Protein AF-A0A4Y8TZU3-F1 (afdb_monomer)

Structure (mmCIF, N/CA/C/O backbone):
data_AF-A0A4Y8TZU3-F1
#
_entry.id   AF-A0A4Y8TZU3-F1
#
loop_
_atom_site.group_PDB
_atom_site.id
_atom_site.type_symbol
_atom_site.label_atom_id
_atom_site.label_alt_id
_atom_site.label_comp_id
_atom_site.label_asym_id
_atom_site.label_entity_id
_atom_site.label_seq_id
_atom_site.pdbx_PDB_ins_code
_atom_site.Cartn_x
_atom_site.Cartn_y
_atom_site.Cartn_z
_atom_site.occupancy
_atom_site.B_iso_or_equiv
_atom_site.auth_seq_id
_atom_site.auth_comp_id
_atom_site.auth_asym_id
_atom_site.auth_atom_id
_atom_site.pdbx_PDB_model_num
ATOM 1 N N . MET A 1 1 ? -9.586 -35.615 12.176 1.00 36.34 1 MET A N 1
ATOM 2 C CA . MET A 1 1 ? -8.563 -34.558 12.295 1.00 36.34 1 MET A CA 1
ATOM 3 C C . MET A 1 1 ? -9.272 -33.222 12.192 1.00 36.34 1 MET A C 1
ATOM 5 O O . MET A 1 1 ? -9.677 -32.841 11.105 1.00 36.34 1 MET A O 1
ATOM 9 N N . THR A 1 2 ? -9.526 -32.566 13.318 1.00 46.44 2 THR A N 1
ATOM 10 C CA . THR A 1 2 ? -10.014 -31.182 13.345 1.00 46.44 2 THR A CA 1
ATOM 11 C C . THR A 1 2 ? -8.806 -30.276 13.165 1.00 46.44 2 THR A C 1
ATOM 13 O O . THR A 1 2 ? -8.012 -30.134 14.094 1.00 46.44 2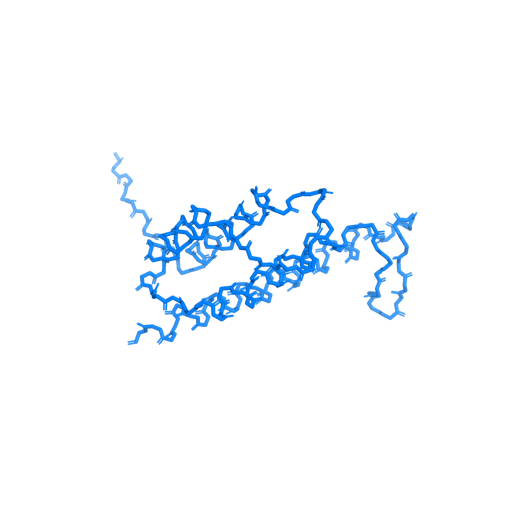 THR A O 1
ATOM 16 N N . ALA A 1 3 ? -8.625 -29.722 11.965 1.00 53.03 3 ALA A N 1
ATOM 17 C CA . ALA A 1 3 ? -7.719 -28.598 11.781 1.00 53.03 3 ALA A CA 1
ATOM 18 C C . ALA A 1 3 ? -8.257 -27.459 12.657 1.00 53.03 3 ALA A C 1
ATOM 20 O O . ALA A 1 3 ? -9.354 -26.958 12.409 1.00 53.03 3 ALA A O 1
ATOM 21 N N . GLN A 1 4 ? -7.554 -27.127 13.741 1.00 55.91 4 GLN A N 1
ATOM 22 C CA . GLN A 1 4 ? -7.850 -25.891 14.456 1.00 55.91 4 GLN A CA 1
ATOM 23 C C . GLN A 1 4 ? -7.578 -24.734 13.487 1.00 55.91 4 GLN A C 1
ATOM 25 O O . GLN A 1 4 ? -6.582 -24.797 12.759 1.00 55.91 4 GLN A O 1
ATOM 30 N N . PRO A 1 5 ? -8.452 -23.717 13.425 1.00 58.47 5 PRO A N 1
ATOM 31 C CA . PRO A 1 5 ? -8.176 -22.536 12.627 1.00 58.47 5 PRO A CA 1
ATOM 32 C C . PRO A 1 5 ? -6.896 -21.899 13.170 1.00 58.47 5 PRO A C 1
ATOM 34 O O . PRO A 1 5 ? -6.838 -21.499 14.331 1.00 58.47 5 PRO A O 1
ATOM 37 N N . VAL A 1 6 ? -5.848 -21.881 12.347 1.00 71.25 6 VAL A N 1
ATOM 38 C CA . VAL A 1 6 ? -4.620 -21.152 12.657 1.00 71.25 6 VAL A CA 1
ATOM 39 C C . VAL A 1 6 ? -4.996 -19.678 12.614 1.00 71.25 6 VAL A C 1
ATOM 41 O O . VAL A 1 6 ? -5.434 -19.189 11.572 1.00 71.25 6 VAL A O 1
ATOM 44 N N . GLU A 1 7 ? -4.912 -18.990 13.751 1.00 74.69 7 GLU A N 1
ATOM 45 C CA . GLU A 1 7 ? -5.139 -17.549 13.767 1.00 74.69 7 GLU A CA 1
ATOM 46 C C . GLU A 1 7 ? -4.108 -16.869 12.854 1.00 74.69 7 GLU A C 1
ATOM 48 O O . GLU A 1 7 ? -2.919 -17.191 12.942 1.00 74.69 7 GLU A O 1
ATOM 53 N N . PRO A 1 8 ? -4.533 -15.942 11.977 1.00 80.50 8 PRO A N 1
ATOM 54 C CA . PRO A 1 8 ? -3.619 -15.269 11.067 1.00 80.50 8 PRO A CA 1
ATOM 55 C C . PRO A 1 8 ? -2.610 -14.448 11.865 1.00 80.50 8 PRO A C 1
ATOM 57 O O . PRO A 1 8 ? -2.985 -13.719 12.800 1.00 80.50 8 PRO A O 1
ATOM 60 N N . THR A 1 9 ? -1.337 -14.561 11.487 1.00 88.44 9 THR A N 1
ATOM 61 C CA . THR A 1 9 ? -0.247 -13.815 12.117 1.00 88.44 9 THR A CA 1
ATOM 62 C C . THR A 1 9 ? -0.379 -12.317 11.830 1.00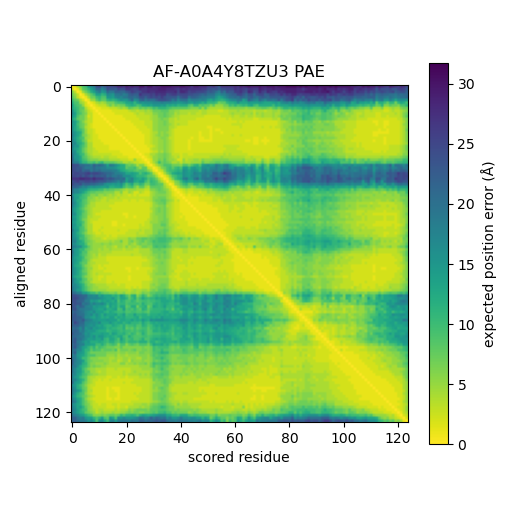 88.44 9 THR A C 1
ATOM 64 O O . THR A 1 9 ? -1.167 -11.890 10.984 1.00 88.44 9 THR A O 1
ATOM 67 N N . LEU A 1 10 ? 0.382 -11.482 12.547 1.00 87.56 10 LEU A N 1
ATOM 68 C CA . LEU A 1 10 ? 0.405 -10.045 12.261 1.00 87.56 10 LEU A CA 1
ATOM 69 C C . LEU A 1 10 ? 0.856 -9.774 10.820 1.00 87.56 10 LEU A C 1
ATOM 71 O O . LEU A 1 10 ? 0.259 -8.933 10.160 1.00 87.56 10 LEU A O 1
ATOM 75 N N . ASP A 1 11 ? 1.858 -10.504 10.332 1.00 88.75 11 ASP A N 1
ATOM 76 C CA . ASP A 1 11 ? 2.355 -10.346 8.966 1.00 88.75 11 ASP A CA 1
ATOM 77 C C . ASP A 1 11 ? 1.286 -10.739 7.927 1.00 88.75 11 ASP A C 1
ATOM 79 O O . ASP A 1 11 ? 1.100 -10.010 6.955 1.00 88.75 11 ASP A O 1
ATOM 83 N N . ASP A 1 12 ? 0.489 -11.789 8.180 1.00 90.44 12 ASP A N 1
ATOM 84 C CA . ASP A 1 12 ? -0.646 -12.160 7.311 1.00 90.44 12 ASP A CA 1
ATOM 85 C C . ASP A 1 12 ? -1.716 -11.057 7.258 1.00 90.44 12 ASP A C 1
ATOM 87 O O . ASP A 1 12 ? -2.253 -10.736 6.197 1.00 90.44 12 ASP A O 1
ATOM 91 N N . ARG A 1 13 ? -2.022 -10.443 8.408 1.00 91.62 13 ARG A N 1
ATOM 92 C CA . ARG A 1 13 ? -3.000 -9.346 8.505 1.00 91.62 13 ARG A CA 1
ATOM 93 C C . ARG A 1 13 ? -2.494 -8.076 7.824 1.00 91.62 13 ARG A C 1
ATOM 95 O O . ARG A 1 13 ? -3.277 -7.379 7.182 1.00 91.62 13 ARG A O 1
ATOM 102 N N . VAL A 1 14 ? -1.201 -7.773 7.955 1.00 92.56 14 VAL A N 1
ATOM 103 C CA . VAL A 1 14 ? -0.551 -6.648 7.266 1.00 92.56 14 VAL A CA 1
ATOM 104 C C . VAL A 1 14 ? -0.602 -6.857 5.754 1.00 92.56 14 VAL A C 1
ATOM 106 O O . VAL A 1 14 ? -0.958 -5.924 5.035 1.00 92.56 14 VAL A O 1
ATOM 109 N N . GLU A 1 15 ? -0.323 -8.069 5.268 1.00 92.81 15 GLU A N 1
ATOM 110 C CA . GLU A 1 15 ? -0.410 -8.373 3.836 1.00 92.81 15 GLU A CA 1
ATOM 111 C C . GLU A 1 15 ? -1.848 -8.264 3.315 1.00 92.81 15 GLU A C 1
ATOM 113 O O . GLU A 1 15 ? -2.072 -7.690 2.251 1.00 92.81 15 GLU A O 1
ATOM 118 N N . ALA A 1 16 ? -2.837 -8.732 4.082 1.00 93.19 16 ALA A N 1
ATOM 119 C CA . ALA A 1 16 ? -4.247 -8.584 3.725 1.00 93.19 16 ALA A CA 1
ATOM 120 C C . ALA A 1 16 ? -4.668 -7.108 3.598 1.00 93.19 16 ALA A C 1
ATOM 122 O O . ALA A 1 16 ? -5.431 -6.751 2.699 1.00 93.19 16 ALA A O 1
ATOM 123 N N . VAL A 1 17 ? -4.150 -6.231 4.466 1.00 93.75 17 VAL A N 1
ATOM 124 C CA . VAL A 1 17 ? -4.397 -4.786 4.368 1.00 93.75 17 VAL A CA 1
ATOM 125 C C . VAL A 1 17 ? -3.676 -4.170 3.174 1.00 93.75 17 VAL A C 1
ATOM 127 O O . VAL A 1 17 ? -4.288 -3.378 2.462 1.00 93.75 17 VAL A O 1
ATOM 130 N N . LEU A 1 18 ? -2.423 -4.547 2.904 1.00 94.12 18 LEU A N 1
ATOM 131 C CA . LEU A 1 18 ? -1.717 -4.110 1.696 1.00 94.12 18 LEU A CA 1
ATOM 132 C C . LEU A 1 18 ? -2.509 -4.481 0.432 1.00 94.12 18 LEU A C 1
ATOM 134 O O . LEU A 1 18 ? -2.721 -3.632 -0.431 1.00 94.12 18 LEU A O 1
ATOM 138 N N . GLU A 1 19 ? -3.018 -5.711 0.346 1.00 93.44 19 GLU A N 1
ATOM 139 C CA . GLU A 1 19 ? -3.840 -6.147 -0.787 1.00 93.44 19 GLU A CA 1
ATOM 140 C C . GLU A 1 19 ? -5.161 -5.366 -0.882 1.00 93.44 19 GLU A C 1
ATOM 142 O O . GLU A 1 19 ? -5.622 -5.062 -1.987 1.00 93.44 19 GLU A O 1
ATOM 147 N N . ALA A 1 20 ? -5.756 -4.975 0.251 1.00 93.75 20 ALA A N 1
ATOM 148 C CA . ALA A 1 20 ? -6.925 -4.098 0.270 1.00 93.75 20 ALA A CA 1
ATOM 149 C C . ALA A 1 20 ? -6.602 -2.708 -0.306 1.00 93.75 20 ALA A C 1
ATOM 151 O O . ALA A 1 20 ? -7.371 -2.203 -1.126 1.00 93.75 20 ALA A O 1
ATOM 152 N N . PHE A 1 21 ? -5.448 -2.122 0.035 1.00 92.56 21 PHE A N 1
ATOM 153 C CA . PHE A 1 21 ? -4.987 -0.872 -0.580 1.00 92.56 21 PHE A CA 1
ATOM 154 C C . PHE A 1 21 ? -4.744 -1.029 -2.089 1.00 92.56 21 PHE A C 1
ATOM 156 O O . PHE A 1 21 ? -5.220 -0.204 -2.867 1.00 92.56 21 PHE A O 1
ATOM 163 N N . CYS A 1 22 ? -4.075 -2.099 -2.529 1.00 90.56 22 CYS A N 1
ATOM 164 C CA . CYS A 1 22 ? -3.864 -2.386 -3.955 1.00 90.56 22 CYS A CA 1
ATOM 165 C C . CYS A 1 22 ? -5.190 -2.588 -4.708 1.00 90.56 22 CYS A C 1
ATOM 167 O O . CYS A 1 22 ? -5.335 -2.198 -5.866 1.00 90.56 22 CYS A O 1
ATOM 169 N N . THR A 1 23 ? -6.183 -3.202 -4.068 1.00 91.00 23 THR A N 1
ATOM 170 C CA . THR A 1 23 ? -7.516 -3.418 -4.649 1.00 91.00 23 THR A CA 1
ATOM 171 C C . THR A 1 23 ? -8.309 -2.119 -4.740 1.00 91.00 23 THR A C 1
ATOM 173 O O . THR A 1 23 ? -8.896 -1.841 -5.788 1.00 91.00 23 THR A O 1
ATOM 176 N N . ALA A 1 24 ? -8.272 -1.292 -3.692 1.00 89.62 24 ALA A N 1
ATOM 177 C CA . ALA A 1 24 ? -8.858 0.044 -3.699 1.00 89.62 24 ALA A CA 1
ATOM 178 C C . ALA A 1 24 ? -8.235 0.912 -4.801 1.00 89.62 24 ALA A C 1
ATOM 180 O O . ALA A 1 24 ? -8.951 1.511 -5.604 1.00 89.62 24 ALA A O 1
ATOM 181 N N . TYR A 1 25 ? -6.903 0.887 -4.904 1.00 87.75 25 TYR A N 1
ATOM 182 C CA . TYR A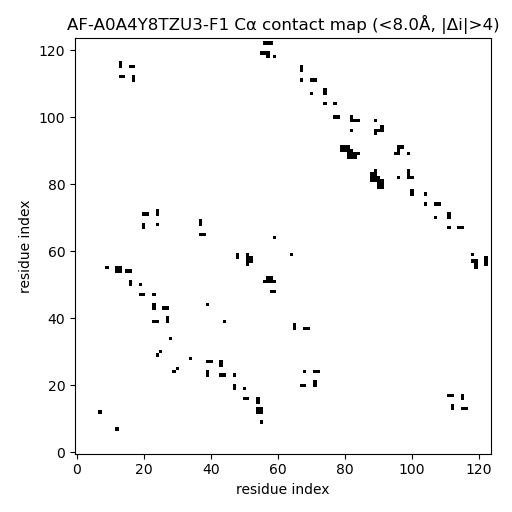 1 25 ? -6.158 1.579 -5.946 1.00 87.75 25 TYR 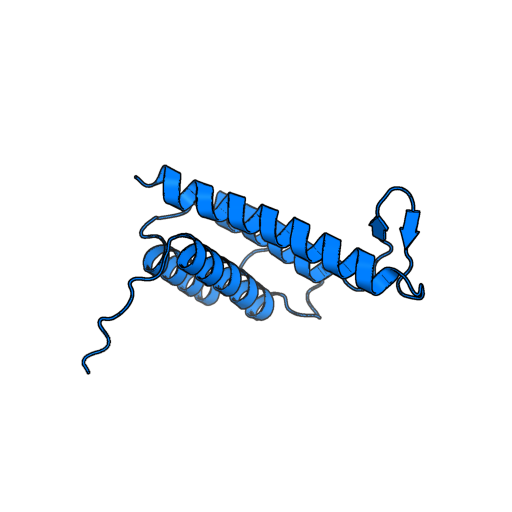A CA 1
ATOM 183 C C . TYR A 1 25 ? -6.586 1.139 -7.352 1.00 87.75 25 TYR A C 1
ATOM 185 O O . TYR A 1 25 ? -6.980 1.970 -8.167 1.00 87.75 25 TYR A O 1
ATOM 193 N N . ARG A 1 26 ? -6.582 -0.171 -7.633 1.00 86.38 26 ARG A N 1
ATOM 194 C CA . ARG A 1 26 ? -6.977 -0.709 -8.947 1.00 86.38 26 ARG A CA 1
ATOM 195 C C . ARG A 1 26 ? -8.427 -0.385 -9.312 1.00 86.38 26 ARG A C 1
ATOM 197 O O . ARG A 1 26 ? -8.710 -0.183 -10.489 1.00 86.38 26 ARG A O 1
ATOM 204 N N . SER A 1 27 ? -9.322 -0.326 -8.326 1.00 86.12 27 SER A N 1
ATOM 205 C CA . SER A 1 27 ? -10.750 -0.053 -8.544 1.00 86.12 27 SER A CA 1
ATOM 206 C C . SER A 1 27 ? -11.027 1.397 -8.948 1.00 86.12 27 SER A C 1
ATOM 208 O O . SER A 1 27 ? -11.924 1.644 -9.756 1.00 86.12 27 SER A O 1
ATOM 210 N N . ASP A 1 28 ? -10.265 2.351 -8.407 1.00 82.75 28 ASP A N 1
ATOM 211 C CA . ASP A 1 28 ? -10.510 3.781 -8.624 1.00 82.75 28 ASP A CA 1
ATOM 212 C C . ASP A 1 28 ? -9.510 4.472 -9.557 1.00 82.75 28 ASP A C 1
ATOM 214 O O . ASP A 1 28 ? -9.893 5.442 -10.210 1.00 82.75 28 ASP A O 1
ATOM 218 N N . PHE A 1 29 ? -8.280 3.965 -9.670 1.00 76.88 29 PHE A N 1
ATOM 219 C CA . PHE A 1 29 ? -7.184 4.620 -10.394 1.00 76.88 29 PHE A CA 1
ATOM 220 C C . PHE A 1 29 ? -6.465 3.730 -11.420 1.00 76.88 29 PHE A C 1
ATOM 222 O O . PHE A 1 29 ? -5.476 4.169 -12.002 1.00 76.88 29 PHE A O 1
ATOM 229 N N . GLY A 1 30 ? -6.896 2.483 -11.642 1.00 64.44 30 GLY A N 1
ATOM 230 C CA . GLY A 1 30 ? -6.210 1.567 -12.564 1.00 64.44 30 GLY A CA 1
ATOM 231 C C . GLY A 1 30 ? -5.969 2.169 -13.961 1.00 64.44 30 GLY A C 1
ATOM 232 O O . GLY A 1 30 ? -6.799 2.942 -14.416 1.00 64.44 30 GLY A O 1
ATOM 233 N N . LYS A 1 31 ? -4.830 1.800 -14.580 1.00 56.84 31 LYS A N 1
ATOM 234 C CA . LYS A 1 31 ? -4.232 2.049 -15.928 1.00 56.84 31 LYS A CA 1
ATOM 235 C C . LYS A 1 31 ? -4.569 3.300 -16.774 1.00 56.84 31 LYS A C 1
ATOM 237 O O . LYS A 1 31 ? -3.726 3.671 -17.579 1.00 56.84 31 LYS A O 1
ATOM 242 N N . ASP A 1 32 ? -5.701 3.965 -16.594 1.00 56.44 32 ASP A N 1
ATOM 243 C CA . ASP A 1 32 ? -6.170 5.122 -17.367 1.00 56.44 32 ASP A CA 1
ATOM 244 C C . ASP A 1 32 ? -6.334 6.400 -16.514 1.00 56.44 32 ASP A C 1
ATOM 246 O O . ASP A 1 32 ? -6.828 7.417 -17.002 1.00 56.44 32 ASP A O 1
ATOM 250 N N . SER A 1 33 ? -5.957 6.383 -15.229 1.00 52.78 33 SER A N 1
ATOM 251 C CA . SER A 1 33 ? -6.113 7.551 -14.354 1.00 52.78 33 SER A CA 1
ATOM 252 C C . SER A 1 33 ? -4.848 8.413 -14.301 1.00 52.78 33 SER A C 1
ATOM 254 O O . SER A 1 33 ? -3.974 8.195 -13.466 1.00 52.78 33 SER A O 1
ATOM 256 N N . ASP A 1 34 ? -4.833 9.481 -15.100 1.00 53.53 34 ASP A N 1
ATOM 257 C CA . ASP A 1 34 ? -3.899 10.629 -15.034 1.00 53.53 34 ASP A CA 1
ATOM 258 C C . ASP A 1 34 ? -4.081 11.506 -13.764 1.00 53.53 34 ASP A C 1
ATOM 260 O O . ASP A 1 34 ? -3.619 12.648 -13.666 1.00 53.53 34 ASP A O 1
ATOM 264 N N . SER A 1 35 ? -4.835 11.018 -12.777 1.00 52.44 35 SER A N 1
ATOM 265 C CA . SER A 1 35 ? -5.305 11.834 -11.662 1.00 52.44 35 SER A CA 1
ATOM 266 C C . SER A 1 35 ? -4.241 11.956 -10.570 1.00 52.44 35 SER A C 1
ATOM 268 O O . SER A 1 35 ? -4.100 11.076 -9.726 1.00 52.44 35 SER A O 1
ATOM 270 N N . TYR A 1 36 ? -3.588 13.119 -10.513 1.00 51.25 36 TYR A N 1
ATOM 271 C CA . TYR A 1 36 ? -2.732 13.584 -9.406 1.00 51.25 36 TYR A CA 1
ATOM 272 C C . TYR A 1 36 ? -3.427 13.623 -8.023 1.00 51.25 36 TYR A C 1
ATOM 274 O O . TYR A 1 36 ? -2.777 13.876 -7.008 1.00 51.25 36 TYR A O 1
ATOM 282 N N . HIS A 1 37 ? -4.743 13.399 -7.956 1.00 63.06 37 HIS A N 1
ATOM 283 C CA . HIS A 1 37 ? -5.517 13.389 -6.718 1.00 63.06 37 HIS A CA 1
ATOM 284 C C . HIS A 1 37 ? -5.916 11.964 -6.326 1.00 63.06 37 HIS A C 1
ATOM 286 O O . HIS A 1 37 ? -6.886 11.414 -6.847 1.00 63.06 37 HIS A O 1
ATOM 292 N N . LEU A 1 38 ? -5.195 11.399 -5.354 1.00 71.94 38 LEU A N 1
ATOM 293 C CA . LEU A 1 38 ? -5.501 10.112 -4.724 1.00 71.94 38 LEU A CA 1
ATOM 294 C C . LEU A 1 38 ? -6.677 10.237 -3.747 1.00 71.94 38 LEU A C 1
ATOM 296 O O . LEU A 1 38 ? -6.526 10.112 -2.535 1.00 71.94 38 LEU A O 1
ATOM 300 N N . CYS A 1 39 ? -7.863 10.505 -4.286 1.00 79.81 39 CYS A N 1
ATOM 301 C CA . CYS A 1 39 ? -9.114 10.482 -3.537 1.00 79.81 39 CYS A CA 1
ATOM 302 C C . CYS A 1 39 ? -9.923 9.246 -3.933 1.00 79.81 39 CYS A C 1
ATOM 304 O O . CYS A 1 39 ? -10.463 9.189 -5.038 1.00 79.81 39 CYS A O 1
ATOM 306 N N . LEU A 1 40 ? -10.004 8.262 -3.035 1.00 83.00 40 LEU A N 1
ATOM 307 C CA . LEU A 1 40 ? -10.879 7.107 -3.232 1.00 83.00 40 LEU A CA 1
ATOM 308 C C . LEU A 1 40 ? -12.341 7.555 -3.313 1.00 83.00 40 LEU A C 1
ATOM 310 O O . LEU A 1 40 ? -12.766 8.498 -2.638 1.00 83.00 40 LEU A O 1
ATOM 314 N N . LYS A 1 41 ? -13.139 6.846 -4.110 1.00 87.69 41 LYS A N 1
ATOM 315 C CA . LYS A 1 41 ? -14.592 6.997 -4.082 1.00 87.69 41 LYS A CA 1
ATOM 316 C C . LYS A 1 41 ? -15.106 6.590 -2.694 1.00 87.69 41 LYS A C 1
ATOM 318 O O . LYS A 1 41 ? -14.557 5.667 -2.090 1.00 87.69 41 LY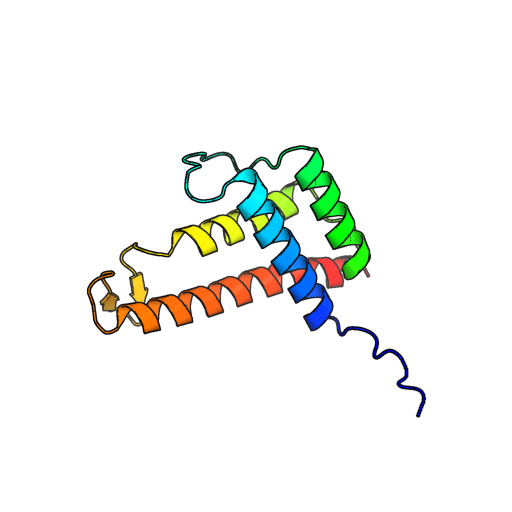S A O 1
ATOM 323 N N . PRO A 1 42 ? -16.207 7.191 -2.205 1.00 86.62 42 PRO A N 1
ATOM 324 C CA . PRO A 1 42 ? -16.722 6.915 -0.862 1.00 86.62 42 PRO A CA 1
ATOM 325 C C . PRO A 1 42 ? -16.967 5.428 -0.566 1.00 86.62 42 PRO A C 1
ATOM 327 O O . PRO A 1 42 ? -16.722 4.979 0.548 1.00 86.62 42 PRO A O 1
ATOM 330 N N . VAL A 1 43 ? -17.423 4.661 -1.564 1.00 89.25 43 VAL A N 1
ATOM 331 C CA . VAL A 1 43 ? -17.649 3.210 -1.437 1.00 89.25 43 VAL A CA 1
ATOM 332 C C . VAL A 1 43 ? -16.323 2.477 -1.226 1.00 89.25 43 VAL A C 1
ATOM 334 O O . VAL A 1 43 ? -16.165 1.774 -0.235 1.00 89.25 43 VAL A O 1
ATOM 337 N N . THR A 1 44 ? -15.340 2.726 -2.091 1.00 89.75 44 THR A N 1
ATOM 338 C CA . THR A 1 44 ? -14.004 2.126 -2.010 1.00 89.75 44 THR A CA 1
ATOM 339 C C . THR A 1 44 ? -13.285 2.499 -0.711 1.00 89.75 44 THR A C 1
ATOM 341 O O . THR A 1 44 ? -12.622 1.663 -0.100 1.00 89.75 44 THR A O 1
ATOM 344 N N . GLN A 1 45 ? -13.434 3.748 -0.256 1.00 89.69 45 GLN A N 1
ATOM 345 C CA . GLN A 1 45 ? -12.881 4.203 1.020 1.00 89.69 45 GLN A CA 1
ATOM 346 C C . GLN A 1 45 ? -13.527 3.470 2.202 1.00 89.69 45 GLN A C 1
ATOM 348 O O . GLN A 1 45 ? -12.816 3.033 3.104 1.00 89.69 45 GLN A O 1
ATOM 353 N N . ALA A 1 46 ? -14.853 3.300 2.198 1.00 89.81 46 ALA A N 1
ATOM 354 C CA . ALA A 1 46 ? -15.553 2.560 3.245 1.00 89.81 46 ALA A CA 1
ATOM 355 C C . ALA A 1 46 ? -15.122 1.084 3.292 1.00 89.81 46 ALA A C 1
ATOM 357 O O . ALA A 1 46 ? -14.868 0.557 4.377 1.00 89.81 46 ALA A O 1
ATOM 358 N N . ASP A 1 47 ? -14.973 0.443 2.130 1.00 92.25 47 ASP A N 1
ATOM 359 C CA . ASP A 1 47 ? -14.499 -0.941 2.025 1.00 92.25 47 ASP A CA 1
ATOM 360 C C . ASP A 1 47 ? -13.064 -1.090 2.548 1.00 92.25 47 ASP A C 1
ATOM 362 O O . ASP A 1 47 ? -12.772 -2.010 3.317 1.00 92.25 47 ASP A O 1
ATOM 366 N N . LEU A 1 48 ? -12.177 -0.150 2.205 1.00 92.69 48 LEU A N 1
ATOM 367 C CA . LEU A 1 48 ? -10.800 -0.121 2.697 1.00 92.69 48 LEU A CA 1
ATOM 368 C C . LEU A 1 48 ? -10.740 0.058 4.221 1.00 92.69 48 LEU A C 1
ATOM 370 O O . LEU A 1 48 ? -10.043 -0.692 4.904 1.00 92.69 48 LEU A O 1
ATOM 374 N N . VAL A 1 49 ? -11.492 1.014 4.771 1.00 91.62 49 VAL A N 1
ATOM 375 C CA . VAL A 1 49 ? -11.559 1.248 6.223 1.00 91.62 49 VAL A CA 1
ATOM 376 C C . VAL A 1 49 ? -12.088 0.010 6.948 1.00 91.62 49 VAL A C 1
ATOM 378 O O . VAL A 1 49 ? -11.545 -0.377 7.984 1.00 91.62 49 VAL A O 1
ATOM 381 N N . ASN A 1 50 ? -13.099 -0.658 6.390 1.00 92.38 50 ASN A N 1
ATOM 382 C CA . ASN A 1 50 ? -13.628 -1.896 6.951 1.00 92.38 50 ASN A CA 1
ATOM 383 C C . ASN A 1 50 ? -12.593 -3.036 6.913 1.00 92.38 50 ASN A C 1
ATOM 385 O O . ASN A 1 50 ? -12.437 -3.766 7.894 1.00 92.38 50 ASN A O 1
ATOM 389 N N . ALA A 1 51 ? -11.836 -3.167 5.820 1.00 92.31 51 ALA A N 1
ATOM 390 C CA . ALA A 1 51 ? -10.766 -4.157 5.705 1.00 92.31 51 ALA A CA 1
ATOM 391 C C . ALA A 1 51 ? -9.644 -3.915 6.728 1.00 92.31 51 ALA A C 1
ATOM 393 O O . ALA A 1 51 ? -9.183 -4.863 7.369 1.00 92.31 51 ALA A O 1
ATOM 394 N N . ILE A 1 52 ? -9.243 -2.657 6.930 1.00 90.88 52 ILE A N 1
ATOM 395 C CA . ILE A 1 52 ? -8.263 -2.256 7.948 1.00 90.88 52 ILE A CA 1
ATOM 396 C C . ILE A 1 52 ? -8.767 -2.626 9.348 1.00 90.88 52 ILE A C 1
ATOM 398 O O . ILE A 1 52 ? -8.060 -3.303 10.098 1.00 90.88 52 ILE A O 1
ATOM 402 N N . ALA A 1 53 ? -9.998 -2.233 9.684 1.00 90.25 53 ALA A N 1
ATOM 403 C CA . ALA A 1 53 ? -10.594 -2.511 10.987 1.00 90.25 53 ALA A CA 1
ATOM 404 C C . ALA A 1 53 ? -10.729 -4.020 11.246 1.00 90.25 53 ALA A C 1
ATOM 406 O O . ALA A 1 53 ? -10.433 -4.486 12.343 1.00 90.25 53 ALA A O 1
ATOM 407 N N . THR A 1 54 ? -11.107 -4.797 10.228 1.00 90.69 54 THR A N 1
ATOM 408 C CA . THR A 1 54 ? -11.275 -6.254 10.334 1.00 90.69 54 THR A CA 1
ATOM 409 C C . THR A 1 54 ? -9.947 -6.980 10.550 1.00 90.69 54 THR A C 1
ATOM 411 O O . THR A 1 54 ? -9.874 -7.899 11.363 1.00 90.69 54 THR A O 1
ATOM 414 N N . ASN A 1 55 ? -8.889 -6.584 9.836 1.00 90.38 55 ASN A N 1
ATOM 415 C CA . ASN A 1 55 ? -7.606 -7.291 9.883 1.00 90.38 55 ASN A CA 1
ATOM 416 C C . ASN A 1 55 ? -6.709 -6.821 11.035 1.00 90.38 55 ASN A C 1
ATOM 418 O O . ASN A 1 55 ? -6.070 -7.644 11.692 1.00 90.38 55 ASN A O 1
ATOM 422 N N . LEU A 1 56 ? -6.655 -5.513 11.303 1.00 87.50 56 LEU A N 1
ATOM 423 C CA . LEU A 1 56 ? -5.736 -4.932 12.288 1.00 87.50 56 LEU A CA 1
ATOM 424 C C . LEU A 1 56 ? -6.416 -4.550 13.603 1.00 87.50 56 LEU A C 1
ATOM 426 O O . LEU A 1 56 ? -5.724 -4.404 14.607 1.00 87.50 56 LEU A O 1
ATOM 430 N N . GLY A 1 57 ? -7.744 -4.399 13.626 1.00 85.62 57 GLY A N 1
ATOM 431 C CA . GLY A 1 57 ? -8.473 -3.970 14.824 1.00 85.62 57 GLY A CA 1
ATOM 432 C C . GLY A 1 57 ? -8.228 -2.509 15.212 1.00 85.62 57 GLY A C 1
ATOM 433 O O . GLY A 1 57 ? -8.503 -2.133 16.348 1.00 85.62 57 GLY A O 1
ATOM 434 N N . VAL A 1 58 ? -7.703 -1.692 14.293 1.00 86.12 58 VAL A N 1
ATOM 435 C CA . VAL A 1 58 ? -7.369 -0.280 14.530 1.00 86.12 58 VAL A CA 1
ATOM 436 C C . VAL A 1 58 ? -8.112 0.632 13.563 1.00 86.12 58 VAL A C 1
ATOM 438 O O . VAL A 1 58 ? -8.473 0.231 12.457 1.00 86.12 58 VAL A O 1
ATOM 441 N N . ILE A 1 59 ? -8.307 1.881 13.979 1.00 84.88 59 ILE A N 1
ATOM 442 C CA . ILE A 1 59 ? -8.810 2.950 13.115 1.00 84.88 59 ILE A CA 1
ATOM 443 C C . ILE A 1 59 ? -7.607 3.776 12.669 1.00 84.88 59 ILE A C 1
ATOM 445 O O . ILE A 1 59 ? -6.909 4.363 13.495 1.00 84.88 59 ILE A O 1
ATOM 449 N N . ILE A 1 60 ? -7.365 3.809 11.362 1.00 86.25 60 ILE A N 1
ATOM 450 C CA . ILE A 1 60 ? -6.306 4.615 10.751 1.00 86.25 60 ILE A CA 1
ATOM 451 C C . ILE A 1 60 ? -6.906 5.961 10.330 1.00 86.25 60 ILE A C 1
ATOM 453 O O . ILE A 1 60 ? -8.048 6.017 9.877 1.00 86.25 60 ILE A O 1
ATOM 457 N N . SER A 1 61 ? -6.160 7.055 10.501 1.00 87.50 61 SER A N 1
ATOM 458 C CA . SER A 1 61 ? -6.609 8.385 10.074 1.00 87.50 61 SER A CA 1
ATOM 459 C C . SER A 1 61 ? -6.628 8.515 8.550 1.00 87.50 61 SER A C 1
ATOM 461 O O . SER A 1 61 ? -5.791 7.927 7.864 1.00 87.50 61 SER A O 1
ATOM 463 N N . ASP A 1 62 ? -7.513 9.363 8.019 1.00 86.12 62 ASP A N 1
ATOM 464 C CA . ASP A 1 62 ? -7.579 9.636 6.575 1.00 86.12 62 ASP A CA 1
ATOM 465 C C . ASP A 1 62 ? -6.229 10.101 6.012 1.00 86.12 62 ASP A C 1
ATOM 467 O O . ASP A 1 62 ? -5.817 9.665 4.945 1.00 86.12 62 ASP A O 1
ATOM 471 N N . ALA A 1 63 ? -5.485 10.920 6.765 1.00 87.31 63 ALA A N 1
ATOM 472 C CA . ALA A 1 63 ? -4.152 11.370 6.365 1.00 87.31 63 ALA A CA 1
ATOM 473 C C . ALA A 1 63 ? -3.177 10.201 6.149 1.00 87.31 63 ALA A C 1
ATOM 475 O O . ALA A 1 63 ? -2.414 10.202 5.186 1.00 87.31 63 ALA A O 1
ATOM 476 N N . LYS A 1 64 ? -3.223 9.185 7.019 1.00 89.50 64 LYS A N 1
ATOM 477 C CA . LYS A 1 64 ? -2.369 8.000 6.906 1.00 89.50 64 LYS A CA 1
ATOM 478 C C . LYS A 1 64 ? -2.856 7.050 5.807 1.00 89.50 64 LYS A C 1
ATOM 480 O O . LYS A 1 64 ? -2.031 6.425 5.150 1.00 89.50 64 LYS A O 1
ATOM 485 N N . ILE A 1 65 ? -4.167 6.969 5.567 1.00 90.44 65 ILE A N 1
ATOM 486 C CA . ILE A 1 65 ? -4.724 6.253 4.408 1.00 90.44 65 ILE A CA 1
ATOM 487 C C . ILE A 1 65 ? -4.207 6.882 3.109 1.00 90.44 65 ILE A C 1
ATOM 489 O O . ILE A 1 65 ? -3.714 6.158 2.250 1.00 90.44 65 ILE A O 1
ATOM 493 N N . THR A 1 66 ? -4.250 8.212 2.988 1.00 88.62 66 THR A N 1
ATOM 494 C CA . THR A 1 66 ? -3.721 8.934 1.821 1.00 88.62 66 THR A CA 1
ATOM 495 C C . THR A 1 66 ? -2.218 8.724 1.648 1.00 88.62 66 THR A C 1
ATOM 497 O O . THR A 1 66 ? -1.774 8.479 0.533 1.00 88.62 66 THR A O 1
ATOM 500 N N . GLU A 1 67 ? -1.441 8.761 2.734 1.00 91.00 67 GLU A N 1
ATOM 501 C CA . GLU A 1 67 ? 0.002 8.473 2.713 1.00 91.00 67 GLU A CA 1
ATOM 502 C C . GLU A 1 67 ? 0.297 7.056 2.193 1.00 91.00 67 GLU A C 1
ATOM 504 O O . GLU A 1 67 ? 1.106 6.877 1.287 1.00 91.00 67 GLU A O 1
ATOM 509 N N . ILE A 1 68 ? -0.399 6.036 2.701 1.00 91.81 68 ILE A N 1
ATOM 510 C CA . ILE A 1 68 ? -0.208 4.656 2.232 1.00 91.81 68 ILE A CA 1
ATOM 511 C C . ILE A 1 68 ? -0.674 4.506 0.774 1.00 91.81 68 ILE A C 1
ATOM 513 O O . ILE A 1 68 ? -0.021 3.824 -0.015 1.00 91.81 68 ILE A O 1
ATOM 517 N N . LEU A 1 69 ? -1.765 5.172 0.382 1.00 89.81 69 LEU A N 1
ATOM 518 C CA . LEU A 1 69 ? -2.230 5.191 -1.006 1.00 89.81 69 LEU A CA 1
ATOM 519 C C . LEU A 1 69 ? -1.226 5.849 -1.954 1.00 89.81 69 LEU A C 1
ATOM 521 O O . LEU A 1 69 ? -1.104 5.375 -3.080 1.00 89.81 69 LEU A O 1
ATOM 525 N N . SER A 1 70 ? -0.501 6.893 -1.533 1.00 88.25 70 SER A N 1
ATOM 526 C CA . SER A 1 70 ? 0.562 7.478 -2.364 1.00 88.25 70 SER A CA 1
ATOM 527 C C . SER A 1 70 ? 1.702 6.507 -2.616 1.00 88.25 70 SER A C 1
ATOM 529 O O . SER A 1 70 ? 2.166 6.402 -3.746 1.00 88.25 70 SER A O 1
ATOM 531 N N . GLU A 1 71 ? 2.080 5.714 -1.619 1.00 91.06 71 GLU A N 1
ATOM 532 C CA . GLU A 1 71 ? 3.103 4.686 -1.810 1.00 91.06 71 GLU A CA 1
ATOM 533 C C . GLU A 1 71 ? 2.614 3.550 -2.719 1.00 91.06 71 GLU A C 1
ATOM 535 O O . GLU A 1 71 ? 3.364 3.041 -3.547 1.00 91.06 71 GLU A O 1
ATOM 540 N N . VAL A 1 72 ? 1.336 3.169 -2.618 1.00 89.25 72 VAL A N 1
ATOM 541 C CA . VAL A 1 72 ? 0.727 2.169 -3.511 1.00 89.25 72 VAL A CA 1
ATOM 542 C C . VAL A 1 72 ? 0.588 2.697 -4.939 1.00 89.25 72 VAL A C 1
ATOM 544 O O . VAL A 1 72 ? 0.769 1.929 -5.884 1.00 89.25 72 VAL A O 1
ATOM 547 N N . TYR A 1 73 ? 0.296 3.986 -5.112 1.00 85.31 73 TYR A N 1
ATOM 548 C CA . TYR A 1 73 ? 0.309 4.641 -6.417 1.00 85.31 73 TYR A CA 1
ATOM 549 C C . TYR A 1 73 ? 1.704 4.579 -7.040 1.00 85.31 73 TYR A C 1
ATOM 551 O O . TYR A 1 73 ? 1.830 4.122 -8.174 1.00 85.31 73 TYR A O 1
ATOM 559 N N . GLU A 1 74 ? 2.741 4.965 -6.289 1.00 84.25 74 GLU A N 1
ATOM 560 C CA . GLU A 1 74 ? 4.126 4.879 -6.757 1.00 84.25 74 GLU A CA 1
ATOM 561 C C . GLU A 1 74 ? 4.483 3.438 -7.129 1.00 84.25 74 GLU A C 1
ATOM 563 O O . GLU A 1 74 ? 4.948 3.217 -8.242 1.00 84.25 74 GLU A O 1
ATOM 568 N N . LEU A 1 75 ? 4.150 2.448 -6.289 1.00 85.50 75 LEU A N 1
ATOM 569 C CA . LEU A 1 75 ? 4.381 1.027 -6.579 1.00 85.50 75 LEU A CA 1
ATOM 570 C C . LEU A 1 75 ? 3.844 0.604 -7.960 1.00 85.50 75 LEU A C 1
ATOM 572 O O . LEU A 1 75 ? 4.520 -0.120 -8.681 1.00 85.50 75 LEU A O 1
ATOM 576 N N . HIS A 1 76 ? 2.653 1.068 -8.348 1.00 80.19 76 HIS A N 1
ATOM 577 C CA . HIS A 1 76 ? 2.022 0.702 -9.623 1.00 80.19 76 HIS A CA 1
ATOM 578 C C . HIS A 1 76 ? 2.427 1.597 -10.808 1.00 80.19 76 HIS A C 1
ATOM 580 O O . HIS A 1 76 ? 2.072 1.293 -11.946 1.00 80.19 76 HIS A O 1
ATOM 586 N N . GLN A 1 77 ? 3.151 2.691 -10.563 1.00 76.88 77 GLN A N 1
ATOM 587 C CA . GLN A 1 77 ? 3.652 3.621 -11.582 1.00 76.88 77 GLN A CA 1
ATOM 588 C C . GLN A 1 77 ? 5.103 3.346 -12.002 1.00 76.88 77 GLN A C 1
ATOM 590 O O . GLN A 1 77 ? 5.588 3.970 -12.945 1.00 76.88 77 GLN A O 1
ATOM 595 N N . ILE A 1 78 ? 5.814 2.459 -11.298 1.00 69.25 78 ILE A N 1
ATOM 596 C CA . ILE A 1 78 ? 7.231 2.157 -11.555 1.00 69.25 78 ILE A CA 1
ATOM 597 C C . ILE A 1 78 ? 7.427 1.412 -12.892 1.00 69.25 78 ILE A C 1
ATOM 599 O O . ILE A 1 78 ? 8.463 1.593 -13.533 1.00 69.25 78 ILE A O 1
ATOM 603 N N . ASP A 1 79 ? 6.436 0.637 -13.342 1.00 66.75 79 ASP A N 1
ATOM 604 C CA . ASP A 1 79 ? 6.509 -0.147 -14.582 1.00 66.75 79 ASP A CA 1
ATOM 605 C C . ASP A 1 79 ? 6.639 0.752 -15.830 1.00 66.75 79 ASP A C 1
ATOM 607 O O . ASP A 1 79 ? 5.832 1.654 -16.068 1.00 66.75 79 ASP A O 1
ATOM 611 N N . GLY A 1 80 ? 7.682 0.517 -16.630 1.00 63.78 80 GLY A N 1
ATOM 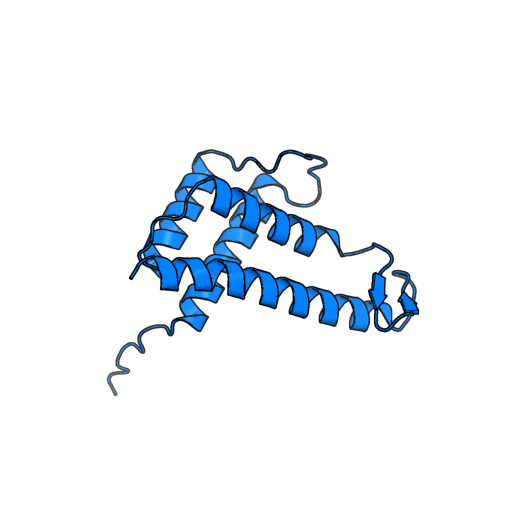612 C CA . GLY A 1 80 ? 7.974 1.251 -17.864 1.00 63.78 80 GLY A CA 1
ATOM 613 C C . GLY A 1 80 ? 8.764 2.556 -17.695 1.00 63.78 80 GLY A C 1
ATOM 614 O O . GLY A 1 80 ? 8.998 3.246 -18.688 1.00 63.78 80 GLY A O 1
ATOM 615 N N . ARG A 1 81 ? 9.203 2.907 -16.478 1.00 78.50 81 ARG A N 1
ATOM 616 C CA . ARG A 1 81 ? 10.101 4.052 -16.219 1.00 78.50 81 ARG A CA 1
ATOM 617 C C . ARG A 1 81 ? 11.558 3.606 -16.128 1.00 78.50 81 ARG A C 1
ATOM 619 O O . ARG A 1 81 ? 11.806 2.487 -15.696 1.00 78.50 81 ARG A O 1
ATOM 626 N N . CYS A 1 82 ? 12.504 4.487 -16.457 1.00 79.38 82 CYS A N 1
ATOM 627 C CA . CYS A 1 82 ? 13.932 4.267 -16.201 1.00 79.38 82 CYS A CA 1
ATOM 628 C C . CYS A 1 82 ? 14.176 4.115 -14.691 1.00 79.38 82 CYS A C 1
ATOM 630 O O . CYS A 1 82 ? 13.669 4.911 -13.889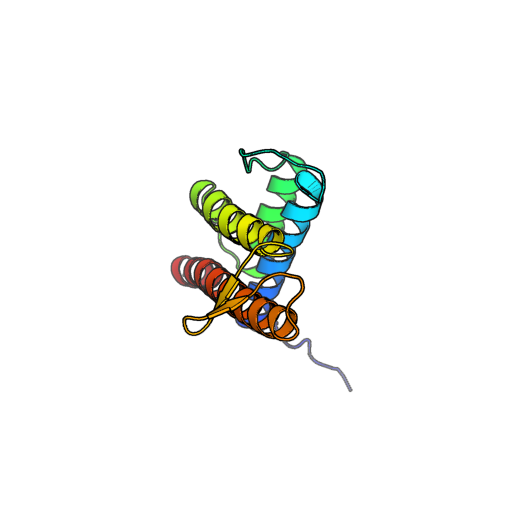 1.00 79.38 82 CYS A O 1
ATOM 632 N N . LEU A 1 83 ? 14.936 3.096 -14.292 1.00 82.31 83 LEU A N 1
ATOM 633 C CA . LEU A 1 83 ? 15.192 2.769 -12.890 1.00 82.31 83 LEU A CA 1
ATOM 634 C C . LEU A 1 83 ? 16.664 2.960 -12.558 1.00 82.31 83 LEU A C 1
ATOM 636 O O . LEU A 1 83 ? 17.522 2.425 -13.240 1.00 82.31 83 LEU A O 1
ATOM 640 N N . LEU A 1 84 ? 16.956 3.652 -11.460 1.00 78.25 84 LEU A N 1
ATOM 641 C CA . LEU A 1 84 ? 18.297 3.657 -10.887 1.00 78.25 84 LEU A CA 1
ATOM 642 C C . LEU A 1 84 ? 18.410 2.509 -9.878 1.00 78.25 84 LEU A C 1
ATOM 644 O O . LEU A 1 84 ? 17.689 2.505 -8.876 1.00 78.25 84 LEU A O 1
ATOM 648 N N . PHE A 1 85 ? 19.307 1.562 -10.130 1.00 78.31 85 PHE A N 1
ATOM 649 C CA . PHE A 1 85 ? 19.570 0.416 -9.266 1.00 78.31 85 PHE A CA 1
ATOM 650 C C . PHE A 1 85 ? 21.080 0.192 -9.148 1.00 78.31 85 PHE A C 1
ATOM 652 O O . PHE A 1 85 ? 21.789 0.191 -10.146 1.00 78.31 85 PHE A O 1
ATOM 659 N N . GLU A 1 86 ? 21.590 0.094 -7.917 1.00 81.25 86 GLU A N 1
ATOM 660 C CA . GLU A 1 86 ? 23.031 -0.060 -7.620 1.00 81.25 86 GLU A CA 1
ATOM 661 C C . GLU A 1 86 ? 23.968 0.971 -8.293 1.00 81.25 86 GLU A C 1
ATOM 663 O O . GLU A 1 86 ? 25.165 0.745 -8.445 1.00 81.25 86 GLU A O 1
ATOM 668 N N . GLY A 1 87 ? 23.446 2.155 -8.634 1.00 81.50 87 GLY A N 1
ATOM 669 C CA . GLY A 1 87 ? 24.205 3.218 -9.306 1.00 81.50 87 GLY A CA 1
ATOM 670 C C . GLY A 1 87 ? 24.207 3.125 -10.834 1.00 81.50 87 GLY A C 1
ATOM 671 O O . GLY A 1 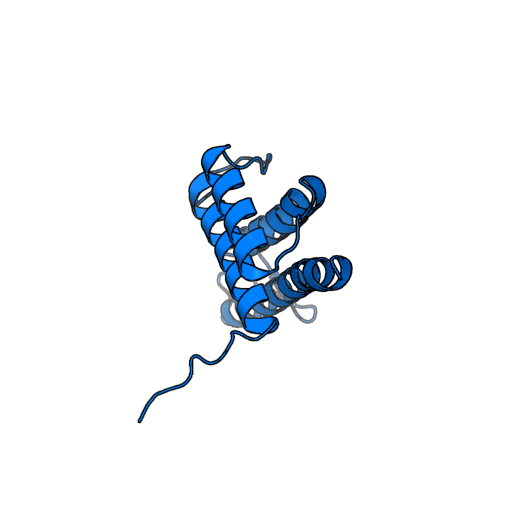87 ? 24.819 3.974 -11.480 1.00 81.50 87 GLY A O 1
ATOM 672 N N . GLU A 1 88 ? 23.498 2.152 -11.402 1.00 83.69 88 GLU A N 1
ATOM 673 C CA . GLU A 1 88 ? 23.268 1.999 -12.836 1.00 83.69 88 GLU A CA 1
ATOM 674 C C . GLU A 1 88 ? 21.823 2.368 -13.192 1.00 83.69 88 GLU A C 1
ATOM 676 O O . GLU A 1 88 ? 20.889 2.119 -12.426 1.00 83.69 88 GLU A O 1
ATOM 681 N N . GLU A 1 89 ? 21.644 3.007 -14.346 1.00 86.75 89 GLU A N 1
ATOM 682 C CA . GLU A 1 89 ? 20.329 3.324 -14.902 1.00 86.75 89 GLU A CA 1
ATOM 683 C C . GLU A 1 89 ? 19.907 2.189 -15.838 1.00 86.75 89 GLU A C 1
ATOM 685 O O . GLU A 1 89 ? 20.660 1.816 -16.735 1.00 86.75 89 GLU A O 1
ATOM 690 N N . TYR A 1 90 ? 18.724 1.635 -15.591 1.00 85.06 90 TYR A N 1
ATOM 691 C CA . TYR A 1 90 ? 18.112 0.558 -16.353 1.00 85.06 90 TYR A CA 1
ATOM 692 C C . TYR A 1 90 ? 16.899 1.102 -17.099 1.00 85.06 90 TYR A C 1
ATOM 694 O O . TYR A 1 90 ? 15.897 1.491 -16.484 1.00 85.06 90 TYR A O 1
ATOM 702 N N . ASP A 1 91 ? 16.970 1.088 -18.423 1.00 87.25 91 ASP A N 1
ATOM 703 C CA . ASP A 1 91 ? 15.838 1.363 -19.295 1.00 87.25 91 ASP A CA 1
ATOM 704 C C . ASP A 1 91 ? 14.926 0.131 -19.401 1.00 87.25 91 ASP A C 1
ATOM 706 O O . ASP A 1 91 ? 15.411 -0.997 -19.325 1.00 87.25 91 ASP A O 1
ATOM 710 N N . PRO A 1 92 ? 13.616 0.289 -19.676 1.00 84.25 92 PRO A N 1
ATOM 711 C CA . PRO A 1 92 ? 12.696 -0.840 -19.872 1.00 84.25 92 PRO A CA 1
ATOM 712 C C . PRO A 1 92 ? 13.128 -1.863 -20.936 1.00 84.25 92 PRO A C 1
ATOM 714 O O . PRO A 1 92 ? 12.652 -2.997 -20.942 1.00 84.25 92 PRO A O 1
ATOM 717 N N . GLY A 1 93 ? 14.001 -1.458 -21.865 1.00 84.38 93 GLY A N 1
ATOM 718 C CA . GLY A 1 93 ? 14.567 -2.326 -22.898 1.00 84.38 93 GLY A CA 1
ATOM 719 C C . GLY A 1 93 ? 15.781 -3.149 -22.453 1.00 84.38 93 GLY A C 1
ATOM 720 O O . GLY A 1 93 ? 16.205 -4.033 -23.200 1.00 84.38 93 GLY A O 1
ATOM 721 N N . ASP A 1 94 ? 16.340 -2.885 -21.272 1.00 87.50 94 ASP A N 1
ATOM 722 C CA . ASP A 1 94 ? 17.565 -3.525 -20.806 1.00 87.50 94 ASP A CA 1
ATOM 723 C C . ASP A 1 94 ? 17.311 -4.922 -20.241 1.00 87.50 94 ASP A C 1
ATOM 725 O O . ASP A 1 94 ? 16.333 -5.186 -19.542 1.00 87.50 94 ASP A O 1
ATOM 729 N N . ALA A 1 95 ? 18.258 -5.835 -20.469 1.00 86.25 95 ALA A N 1
ATOM 730 C CA . ALA A 1 95 ? 18.165 -7.209 -19.972 1.00 86.25 95 ALA A CA 1
ATOM 731 C C . ALA A 1 95 ? 18.100 -7.296 -18.431 1.00 86.25 95 ALA A C 1
ATOM 733 O O . ALA A 1 95 ? 17.547 -8.256 -17.896 1.00 86.25 95 ALA A O 1
ATOM 734 N N . GLY A 1 96 ? 18.649 -6.301 -17.723 1.00 85.44 96 GLY A N 1
ATOM 735 C CA . GLY A 1 96 ? 18.613 -6.202 -16.260 1.00 85.44 96 GLY A CA 1
ATOM 736 C C . GLY A 1 96 ? 17.378 -5.491 -15.699 1.00 85.44 96 GLY A C 1
ATOM 737 O O . GLY A 1 96 ? 17.150 -5.549 -14.492 1.00 85.44 96 GLY A O 1
ATOM 738 N N . TYR A 1 97 ? 16.549 -4.878 -16.551 1.00 85.94 97 TYR A N 1
ATOM 739 C CA . TYR A 1 97 ? 15.401 -4.084 -16.118 1.00 85.94 97 TYR A CA 1
ATOM 740 C C . TYR A 1 97 ? 14.427 -4.874 -15.251 1.00 85.94 97 TYR A C 1
ATOM 742 O O . TYR A 1 97 ? 14.024 -4.411 -14.191 1.00 85.94 97 TYR A O 1
ATOM 750 N N . GLY A 1 98 ? 14.086 -6.099 -15.663 1.00 86.94 98 GLY A N 1
ATOM 751 C CA . GLY A 1 98 ? 13.152 -6.940 -14.912 1.00 86.94 98 GLY A CA 1
ATOM 752 C C . GLY A 1 98 ? 13.654 -7.284 -13.506 1.00 86.94 98 GLY A C 1
ATOM 753 O O . GLY A 1 98 ? 12.855 -7.374 -12.576 1.00 86.94 98 GLY A O 1
ATOM 754 N N . TYR A 1 99 ? 14.972 -7.430 -13.339 1.00 87.38 99 TYR A N 1
ATOM 755 C CA . TYR A 1 99 ? 15.590 -7.657 -12.033 1.00 87.38 99 TYR A CA 1
ATOM 756 C C . TYR A 1 99 ? 15.545 -6.390 -11.171 1.00 87.38 99 TYR A C 1
ATOM 758 O O . TYR A 1 99 ? 15.054 -6.441 -10.046 1.00 87.38 99 TYR A O 1
ATOM 766 N N . ALA A 1 100 ? 15.965 -5.247 -11.724 1.00 86.38 100 ALA A N 1
ATOM 767 C CA . ALA A 1 100 ? 15.920 -3.955 -11.038 1.00 86.38 100 ALA A CA 1
ATOM 768 C C . ALA A 1 100 ? 14.486 -3.546 -10.647 1.00 86.38 100 ALA A C 1
ATOM 770 O O . ALA A 1 100 ? 14.259 -3.029 -9.554 1.00 86.38 100 ALA A O 1
ATOM 771 N N . LEU A 1 101 ? 13.510 -3.813 -11.520 1.00 87.75 101 LEU A N 1
ATOM 772 C CA . LEU A 1 101 ? 12.089 -3.593 -11.267 1.00 87.75 101 LEU A CA 1
ATOM 773 C C . LEU A 1 101 ? 11.603 -4.462 -10.108 1.00 87.75 101 LEU A C 1
ATOM 775 O O . LEU A 1 101 ? 11.031 -3.931 -9.163 1.00 87.75 101 LEU A O 1
ATOM 779 N N . SER A 1 102 ? 11.884 -5.767 -10.148 1.00 87.38 102 SER A N 1
ATOM 780 C CA . SER A 1 102 ? 11.439 -6.710 -9.113 1.00 87.38 102 SER A CA 1
ATOM 781 C C . SER A 1 102 ? 12.006 -6.360 -7.732 1.00 87.38 102 SER A C 1
ATOM 783 O O . SER A 1 102 ? 11.270 -6.371 -6.746 1.00 87.38 102 SER A O 1
ATOM 785 N N . ASP A 1 103 ? 13.294 -6.009 -7.651 1.00 87.38 103 ASP A N 1
ATOM 786 C CA . ASP A 1 103 ? 13.924 -5.607 -6.385 1.00 87.38 103 ASP A CA 1
ATOM 787 C C . ASP A 1 103 ? 13.320 -4.302 -5.848 1.00 87.38 103 ASP A C 1
ATOM 789 O O . ASP A 1 103 ? 12.957 -4.193 -4.672 1.00 87.38 103 ASP A O 1
ATOM 793 N N . ARG A 1 104 ? 13.111 -3.322 -6.734 1.00 86.19 104 ARG A N 1
ATOM 794 C CA . ARG A 1 104 ? 12.472 -2.057 -6.373 1.00 86.19 104 ARG A CA 1
ATOM 795 C C . ARG A 1 104 ? 11.035 -2.257 -5.895 1.00 86.19 104 ARG A C 1
ATOM 797 O O . ARG A 1 104 ? 10.657 -1.669 -4.883 1.00 86.19 104 ARG A O 1
ATOM 804 N N . GLU A 1 105 ? 10.249 -3.086 -6.578 1.00 88.94 105 GLU A N 1
ATOM 805 C CA . GLU A 1 105 ? 8.887 -3.443 -6.170 1.00 88.94 105 GLU A CA 1
ATOM 806 C C . GLU A 1 105 ? 8.874 -4.130 -4.800 1.00 88.94 105 GLU A C 1
ATOM 808 O O . GLU A 1 105 ? 8.056 -3.784 -3.943 1.00 88.94 105 GLU A O 1
ATOM 813 N N . GLU A 1 106 ? 9.789 -5.072 -4.553 1.00 90.00 106 GLU A N 1
ATOM 814 C CA . GLU A 1 106 ? 9.899 -5.750 -3.260 1.00 90.00 106 GLU A CA 1
ATOM 815 C C . GLU A 1 106 ? 10.270 -4.770 -2.140 1.00 90.00 106 GLU A C 1
ATOM 817 O O . GLU A 1 106 ? 9.629 -4.759 -1.082 1.00 90.00 106 GLU A O 1
ATOM 822 N N . SER A 1 107 ? 11.262 -3.913 -2.380 1.00 88.38 107 SER A N 1
ATOM 823 C CA . SER A 1 107 ? 11.698 -2.878 -1.443 1.00 88.38 107 SER A CA 1
ATOM 824 C C . SER A 1 107 ? 10.558 -1.914 -1.097 1.00 88.38 107 SER A C 1
ATOM 826 O O . SER A 1 107 ? 10.282 -1.655 0.080 1.00 88.38 107 SER A O 1
ATOM 828 N N . HIS A 1 108 ? 9.810 -1.455 -2.105 1.00 89.31 108 HIS A N 1
ATOM 829 C CA . HIS A 1 108 ? 8.679 -0.546 -1.914 1.00 89.31 108 HIS A CA 1
ATOM 830 C C . HIS A 1 108 ? 7.512 -1.235 -1.194 1.00 89.31 108 HIS A C 1
ATOM 832 O O . HIS A 1 108 ? 6.963 -0.686 -0.236 1.00 89.31 108 HIS A O 1
ATOM 838 N N . ARG A 1 109 ? 7.175 -2.485 -1.548 1.00 91.31 109 ARG A N 1
ATOM 839 C CA . ARG A 1 109 ? 6.184 -3.281 -0.795 1.00 91.31 109 ARG A CA 1
ATOM 840 C C . ARG A 1 109 ? 6.596 -3.453 0.659 1.00 91.31 109 ARG A C 1
ATOM 842 O O . ARG A 1 109 ? 5.753 -3.337 1.549 1.00 91.31 109 ARG A O 1
ATOM 849 N N . ARG A 1 110 ? 7.878 -3.709 0.929 1.00 92.12 110 ARG A N 1
ATOM 850 C CA . ARG A 1 110 ? 8.402 -3.822 2.295 1.00 92.12 110 ARG A CA 1
ATOM 851 C C . ARG A 1 110 ? 8.229 -2.520 3.071 1.00 92.12 110 ARG A C 1
ATOM 853 O O . ARG A 1 110 ? 7.819 -2.569 4.229 1.00 92.12 110 ARG A O 1
ATOM 860 N N . PHE A 1 111 ? 8.480 -1.377 2.439 1.00 93.44 111 PHE A N 1
ATOM 861 C CA . PHE A 1 111 ? 8.238 -0.070 3.042 1.00 93.44 111 PHE A CA 1
ATOM 862 C C . PHE A 1 111 ? 6.758 0.128 3.408 1.00 93.44 111 PHE A C 1
ATOM 864 O O . PHE A 1 111 ? 6.449 0.457 4.554 1.00 93.44 111 PHE A O 1
ATOM 871 N N . ILE A 1 112 ? 5.831 -0.181 2.495 1.00 92.88 112 ILE A N 1
ATOM 872 C CA . ILE A 1 112 ? 4.388 -0.057 2.758 1.00 92.88 112 ILE A CA 1
ATOM 873 C C . ILE A 1 112 ? 3.946 -0.983 3.901 1.00 92.88 112 ILE A C 1
ATOM 875 O O . ILE A 1 112 ? 3.208 -0.562 4.794 1.00 92.88 112 ILE A O 1
ATOM 879 N N . ARG A 1 113 ? 4.437 -2.230 3.926 1.00 93.69 113 ARG A N 1
ATOM 880 C CA . ARG A 1 113 ? 4.184 -3.167 5.036 1.00 93.69 113 ARG A CA 1
ATOM 881 C C . ARG A 1 113 ? 4.612 -2.577 6.379 1.00 93.69 113 ARG A C 1
ATOM 883 O O . ARG A 1 113 ? 3.868 -2.702 7.348 1.00 93.69 113 ARG A O 1
ATOM 890 N N . CYS A 1 114 ? 5.769 -1.913 6.443 1.00 93.56 114 CYS A N 1
ATOM 891 C CA . CYS A 1 114 ? 6.218 -1.229 7.656 1.00 93.56 114 CYS A CA 1
ATOM 892 C C . CYS A 1 114 ? 5.245 -0.117 8.077 1.00 93.56 114 CYS A C 1
ATOM 894 O O . CYS A 1 114 ? 4.848 -0.087 9.241 1.00 93.56 114 CYS A O 1
ATOM 896 N N . LEU A 1 115 ? 4.796 0.737 7.148 1.00 93.31 115 LEU A N 1
ATOM 897 C CA . LEU A 1 115 ? 3.831 1.807 7.448 1.00 93.31 115 LEU A CA 1
ATOM 898 C C . LEU A 1 115 ? 2.522 1.264 8.037 1.00 93.31 115 LEU A C 1
ATOM 900 O O . LEU A 1 115 ? 2.003 1.819 9.009 1.00 93.31 115 LEU A O 1
ATOM 904 N N . ILE A 1 116 ? 2.003 0.170 7.470 1.00 92.12 116 ILE A N 1
ATOM 905 C CA . ILE A 1 116 ? 0.791 -0.507 7.950 1.00 92.12 116 ILE A CA 1
ATOM 906 C C . ILE A 1 116 ? 1.033 -1.119 9.335 1.00 92.12 116 ILE A C 1
ATOM 908 O O . ILE A 1 116 ? 0.226 -0.933 10.251 1.00 92.12 116 ILE A O 1
ATOM 912 N N . ARG A 1 117 ? 2.156 -1.824 9.510 1.00 92.56 117 ARG A N 1
ATOM 913 C CA . ARG A 1 117 ? 2.525 -2.471 10.774 1.00 92.56 117 ARG A CA 1
ATOM 914 C C . ARG A 1 117 ? 2.639 -1.469 11.917 1.00 92.56 117 ARG A C 1
ATOM 916 O O . ARG A 1 117 ? 2.118 -1.731 12.998 1.00 92.56 117 ARG A O 1
ATOM 923 N N . GLU A 1 118 ? 3.229 -0.302 11.670 1.00 91.38 118 GLU A N 1
ATOM 924 C CA . GLU A 1 118 ? 3.285 0.765 12.668 1.00 91.38 118 GLU A CA 1
ATOM 925 C C . GLU A 1 118 ? 1.895 1.171 13.173 1.00 91.38 118 GLU A C 1
ATOM 927 O O . GLU A 1 118 ? 1.750 1.493 14.349 1.00 91.38 118 GLU A O 1
ATOM 932 N N . GLN A 1 119 ? 0.868 1.171 12.314 1.00 88.25 119 GLN A N 1
ATOM 933 C CA . GLN A 1 119 ? -0.493 1.508 12.747 1.00 88.25 119 GLN A CA 1
ATOM 934 C C . GLN A 1 119 ? -1.098 0.411 13.623 1.00 88.25 119 GLN A C 1
ATOM 936 O O . GLN A 1 119 ? -1.766 0.712 14.610 1.00 88.25 119 GLN A O 1
ATOM 941 N N . ALA A 1 120 ? -0.826 -0.854 13.300 1.00 84.81 120 ALA A N 1
ATOM 942 C CA . ALA A 1 120 ? -1.260 -1.990 14.109 1.00 84.81 120 ALA A CA 1
ATOM 943 C C . ALA A 1 120 ? -0.612 -1.990 15.505 1.00 84.81 120 ALA A C 1
ATOM 945 O O . ALA A 1 120 ? -1.236 -2.387 16.487 1.00 84.81 120 ALA A O 1
ATOM 946 N N . GLU A 1 121 ? 0.639 -1.534 15.600 1.00 85.56 121 GLU A N 1
ATOM 947 C CA . GLU A 1 121 ? 1.385 -1.458 16.858 1.00 85.56 121 GLU A CA 1
ATOM 948 C C . GLU A 1 121 ? 1.042 -0.199 17.676 1.00 85.56 121 GLU A C 1
ATOM 950 O O . GLU A 1 121 ? 1.007 -0.275 18.901 1.00 85.56 121 GLU A O 1
ATOM 955 N N . LYS A 1 122 ? 0.714 0.930 17.028 1.00 76.56 122 LYS A N 1
ATOM 956 C CA . LYS A 1 122 ? 0.270 2.181 17.683 1.00 76.56 122 LYS A CA 1
ATOM 957 C C . LYS A 1 122 ? -1.142 2.109 18.281 1.00 76.56 122 LYS A C 1
ATOM 959 O O . LYS A 1 122 ? -1.481 2.949 19.107 1.00 76.56 122 LYS A O 1
ATOM 964 N N . GLY A 1 123 ? -1.969 1.158 17.846 1.00 58.97 123 GLY A N 1
ATOM 965 C CA . GLY A 1 123 ? -3.344 0.974 18.330 1.00 58.97 123 GLY A CA 1
ATOM 966 C C . GLY A 1 123 ? -3.499 0.073 19.563 1.00 58.97 123 GLY A C 1
ATOM 967 O O . GLY A 1 123 ? -4.635 -0.205 19.945 1.00 58.97 123 GLY A O 1
ATOM 968 N N . LYS A 1 124 ? -2.395 -0.402 20.155 1.00 55.34 124 LYS A N 1
ATOM 969 C CA . LYS A 1 124 ? -2.368 -1.131 21.435 1.00 55.34 124 LYS A CA 1
ATOM 970 C C . LYS A 1 124 ? -2.063 -0.195 22.598 1.00 55.34 124 LYS A C 1
ATOM 972 O O . LYS A 1 124 ? -2.623 -0.449 23.686 1.00 55.34 124 LYS A O 1
#

Solvent-accessible surface area (backbone atoms only — not comparable to full-atom values): 7372 Å² total; per-residue (Å²): 134,84,80,72,83,76,75,77,48,71,68,55,30,39,51,53,37,51,51,40,52,53,50,42,44,50,74,74,46,46,101,78,55,89,62,91,67,84,69,70,52,73,67,50,44,50,53,41,54,49,46,36,33,72,54,58,71,36,86,79,52,69,72,55,52,44,53,53,48,52,54,52,49,50,63,71,58,52,76,83,45,76,40,80,48,100,89,41,80,31,44,71,86,40,92,59,23,66,57,50,47,51,53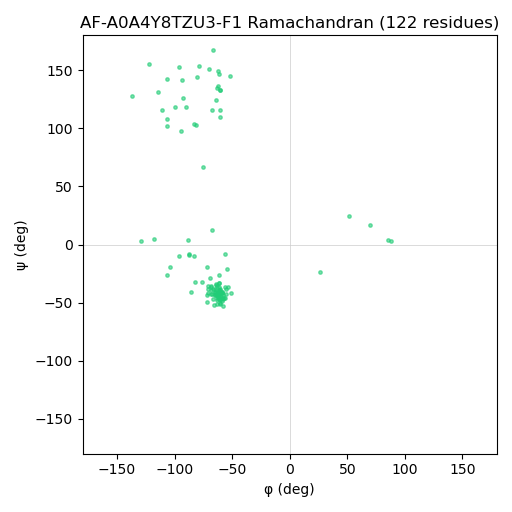,50,48,51,54,50,51,52,51,52,44,48,62,51,44,50,50,49,62,71,66,112

Sequence (124 aa):
MTAQPVEPTLDDRVEAVLEAFCTAYRSDFGKDSDSYHLCLKPVTQADLVNAIATNLGVIISDAKITEILSEVYELHQIDGRCLLFEGEEYDPGDAGYGYALSDREESHRRFIRCLIREQAEKGK

Organism: NCBI:txid256701

Radius of gyration: 16.7 Å; Cα contacts (8 Å, |Δi|>4): 99; chains: 1; bounding box: 42×48×44 Å

Secondary structure (DSSP, 8-state):
------PPPHHHHHHHHHHHHHHHHHHHHTTT---S-----HHHHHHHHHHHHHHH--PPPHHHHHHHHHHHHHHHH-TTS-EEETTEEE-TTSTTHHHHHHHHHHHHHHHHHHHHHHHHHHT-

Foldseek 3Di:
DDPDPDDDDLLRLLVQLLVLLLVQCCVAANPPRPDPDPDGDPVSVVSSQVSLCVSLVFGDDPVLSVVLNVLSVVLVVLPQDFAQDPNDTDGNPDPCVVVRNVVVSVVSSVVSSVSSSVRSVVRD

pLDDT: mean 82.85, std 12.16, range [36.34, 94.12]

Mean predicted aligned error: 7.47 Å

Nearest PDB structures (foldseek):
  6xl7-assembly1_A  TM=4.084E-01  e=1.808E+00  Anopheles freeborni
  4dj9-assembly1_A  TM=2.521E-01  e=2.014E+00  Homo sapiens
  6u8t-assembly1_A  TM=3.007E-01  e=5.913E+00  Pasteurella multocida subsp. multocida str. Pm70
  3nmz-assembly2_A  TM=2.036E-01  e=6.950E+00  Homo sapiens